Protein AF-A0A5B0BHH9-F1 (afdb_monomer)

Mean predicted aligned error: 5.01 Å

Structure (mmCIF, N/CA/C/O backbone):
data_AF-A0A5B0BHH9-F1
#
_entry.id   AF-A0A5B0BHH9-F1
#
loop_
_atom_site.group_PDB
_atom_site.id
_atom_site.type_symbol
_atom_site.label_atom_id
_atom_site.label_alt_id
_atom_site.label_comp_id
_atom_site.label_asym_id
_atom_site.label_entity_id
_atom_site.label_seq_id
_atom_site.pdbx_PDB_ins_code
_atom_site.Cartn_x
_atom_site.Cartn_y
_atom_site.Cartn_z
_atom_site.occupancy
_atom_site.B_iso_or_equiv
_atom_site.auth_seq_id
_atom_site.auth_comp_id
_atom_site.auth_asym_id
_atom_site.auth_atom_id
_atom_site.pdbx_PDB_model_num
ATOM 1 N N . MET A 1 1 ? 21.319 1.676 -7.155 1.00 49.56 1 MET A N 1
ATOM 2 C CA . MET A 1 1 ? 22.158 0.90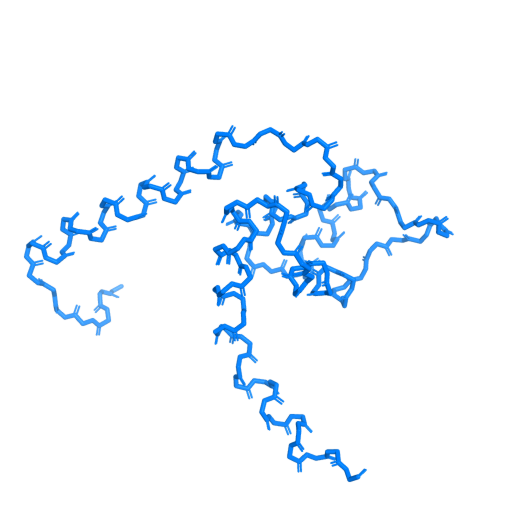6 -8.101 1.00 49.56 1 MET A CA 1
ATOM 3 C C . MET A 1 1 ? 21.343 -0.270 -8.630 1.00 49.56 1 MET A C 1
ATOM 5 O O . MET A 1 1 ? 20.679 -0.921 -7.826 1.00 49.56 1 MET A O 1
ATOM 9 N N . MET A 1 2 ? 21.303 -0.506 -9.946 1.00 66.44 2 MET A N 1
ATOM 10 C CA . MET A 1 2 ? 20.598 -1.668 -10.512 1.00 66.44 2 MET A CA 1
ATOM 11 C C . MET A 1 2 ? 21.221 -2.954 -9.956 1.00 66.44 2 MET A C 1
ATOM 13 O O . MET A 1 2 ? 22.420 -3.154 -10.100 1.00 66.44 2 MET A O 1
ATOM 17 N N . LYS A 1 3 ? 20.419 -3.810 -9.303 1.00 69.38 3 LYS A N 1
ATOM 18 C CA . LYS A 1 3 ? 20.919 -5.054 -8.686 1.00 69.38 3 LYS A CA 1
ATOM 19 C C . LYS A 1 3 ? 21.457 -6.055 -9.717 1.00 69.38 3 LYS A C 1
ATOM 21 O O . LYS A 1 3 ? 22.337 -6.821 -9.370 1.00 69.38 3 LYS A O 1
ATOM 26 N N . ASN A 1 4 ? 20.937 -6.012 -10.949 1.00 81.38 4 ASN A N 1
ATOM 27 C CA . ASN A 1 4 ? 21.343 -6.823 -12.099 1.00 81.38 4 ASN A CA 1
ATOM 28 C C . ASN A 1 4 ? 21.279 -5.963 -13.375 1.00 81.38 4 ASN A C 1
ATOM 30 O O . ASN A 1 4 ? 20.387 -5.113 -13.484 1.00 81.38 4 ASN A O 1
ATOM 34 N N . LEU A 1 5 ? 22.171 -6.206 -14.341 1.00 85.94 5 LEU A N 1
ATOM 35 C CA . LEU A 1 5 ? 22.105 -5.599 -15.676 1.00 85.94 5 LEU A CA 1
ATOM 36 C C . LEU A 1 5 ? 20.816 -6.049 -16.387 1.00 85.94 5 LEU A C 1
ATOM 38 O O . LEU A 1 5 ? 20.462 -7.227 -16.340 1.00 85.94 5 LEU A O 1
ATOM 42 N N . LYS A 1 6 ? 20.106 -5.115 -17.026 1.00 88.69 6 LYS A N 1
ATOM 43 C CA . LYS A 1 6 ? 18.862 -5.376 -17.770 1.00 88.69 6 LYS A CA 1
ATOM 44 C C . LYS A 1 6 ? 19.019 -4.909 -19.207 1.00 88.69 6 LYS A C 1
ATOM 46 O O . LYS A 1 6 ? 19.661 -3.888 -19.449 1.00 88.69 6 LYS A O 1
ATOM 51 N N . THR A 1 7 ? 18.401 -5.616 -20.148 1.00 95.12 7 THR A N 1
ATOM 52 C CA . THR A 1 7 ? 18.285 -5.114 -21.524 1.00 95.12 7 THR A CA 1
ATOM 53 C C . THR A 1 7 ? 17.292 -3.950 -21.579 1.00 95.12 7 THR A C 1
ATOM 55 O O . THR A 1 7 ? 16.410 -3.827 -20.723 1.00 95.12 7 THR A O 1
ATOM 58 N N . VAL A 1 8 ? 17.396 -3.104 -22.607 1.00 95.56 8 VAL A N 1
ATOM 59 C CA . VAL A 1 8 ? 16.456 -1.988 -22.820 1.00 95.56 8 VAL A CA 1
ATOM 60 C C . VAL A 1 8 ? 15.006 -2.489 -22.880 1.00 95.56 8 VAL A C 1
ATOM 62 O O . VAL A 1 8 ? 14.120 -1.885 -22.278 1.00 95.56 8 VAL A O 1
ATOM 65 N N . ASP A 1 9 ? 14.757 -3.634 -23.518 1.00 96.75 9 ASP A N 1
ATOM 66 C CA . ASP A 1 9 ? 13.412 -4.217 -23.599 1.00 96.75 9 ASP A CA 1
ATOM 67 C C . ASP A 1 9 ? 12.892 -4.720 -22.250 1.00 96.75 9 ASP A C 1
ATOM 69 O O . ASP A 1 9 ? 11.706 -4.570 -21.948 1.00 96.75 9 ASP A O 1
ATOM 73 N N . GLN A 1 10 ? 13.761 -5.286 -21.407 1.00 95.06 10 GLN A N 1
ATOM 74 C CA . GLN A 1 10 ? 13.392 -5.657 -20.038 1.00 95.06 10 GLN A CA 1
ATOM 75 C C . GLN A 1 10 ? 13.037 -4.418 -19.211 1.00 95.06 10 GLN A C 1
ATOM 77 O O . GLN A 1 10 ? 12.024 -4.430 -18.512 1.00 95.06 10 GLN A O 1
ATOM 82 N N . ALA A 1 11 ? 13.819 -3.342 -19.334 1.00 95.00 11 ALA A N 1
ATOM 83 C CA . ALA A 1 11 ? 13.544 -2.081 -18.652 1.00 95.00 11 ALA A CA 1
ATOM 84 C C . ALA A 1 11 ? 12.211 -1.460 -19.113 1.00 95.00 11 ALA A C 1
ATOM 86 O O . ALA A 1 11 ? 11.393 -1.075 -18.281 1.00 95.00 11 ALA A O 1
ATOM 87 N N . ARG A 1 12 ? 11.931 -1.440 -20.424 1.00 97.19 12 ARG A N 1
ATOM 88 C CA . ARG A 1 12 ? 10.645 -0.963 -20.975 1.00 97.19 12 ARG A CA 1
ATOM 89 C C . ARG A 1 12 ? 9.452 -1.761 -20.447 1.00 97.19 12 ARG A C 1
ATOM 91 O O . ARG A 1 12 ? 8.434 -1.176 -20.077 1.00 97.19 12 ARG A O 1
ATOM 98 N N . LYS A 1 13 ? 9.569 -3.093 -20.387 1.00 96.44 13 LYS A N 1
ATOM 99 C CA . LYS A 1 13 ? 8.523 -3.962 -19.819 1.00 96.44 13 LYS A CA 1
ATOM 100 C C . LYS A 1 13 ? 8.281 -3.658 -18.343 1.00 96.44 13 LYS A C 1
ATOM 102 O O . LYS A 1 13 ? 7.132 -3.582 -17.920 1.00 96.44 13 LYS A O 1
ATOM 107 N N . GLU A 1 14 ? 9.345 -3.458 -17.576 1.00 94.88 14 GLU A N 1
ATOM 108 C CA . GLU A 1 14 ? 9.241 -3.120 -16.158 1.00 94.88 14 GLU A CA 1
ATOM 109 C C . GLU A 1 14 ? 8.578 -1.759 -15.939 1.00 94.88 14 GLU A C 1
ATOM 111 O O . GLU A 1 14 ? 7.670 -1.675 -15.119 1.00 94.88 14 GLU A O 1
ATOM 116 N N . ILE A 1 15 ? 8.933 -0.734 -16.722 1.00 96.88 15 ILE A N 1
ATOM 117 C CA . ILE A 1 15 ? 8.261 0.575 -16.683 1.00 96.88 15 ILE A CA 1
ATOM 118 C C . ILE A 1 15 ? 6.756 0.412 -16.906 1.00 96.88 15 ILE A C 1
ATOM 120 O O . ILE A 1 15 ? 5.963 0.949 -16.137 1.00 96.88 15 ILE A O 1
ATOM 124 N N . LYS A 1 16 ? 6.346 -0.374 -17.910 1.00 97.56 16 LYS A N 1
ATOM 125 C CA . LYS A 1 16 ? 4.923 -0.610 -18.191 1.00 97.56 16 LYS A CA 1
ATOM 126 C C . LYS A 1 16 ? 4.200 -1.271 -17.012 1.00 97.56 16 LYS A C 1
ATOM 128 O O . LYS A 1 16 ? 3.078 -0.887 -16.695 1.00 97.56 16 LYS A O 1
ATOM 133 N N . ILE A 1 17 ? 4.834 -2.248 -16.361 1.00 94.94 17 ILE A N 1
ATOM 134 C CA . ILE A 1 17 ? 4.272 -2.926 -15.182 1.00 94.94 17 ILE A CA 1
ATOM 135 C C . ILE A 1 17 ? 4.147 -1.950 -14.007 1.00 94.94 17 ILE A C 1
ATOM 137 O O . ILE A 1 17 ? 3.099 -1.902 -13.365 1.00 94.94 17 ILE A O 1
ATOM 141 N N . LEU A 1 18 ? 5.192 -1.163 -13.741 1.00 96.12 18 LEU A N 1
ATOM 142 C CA . LEU A 1 18 ? 5.203 -0.181 -12.656 1.00 96.12 18 LEU A CA 1
ATOM 143 C C . LEU A 1 18 ? 4.147 0.905 -12.874 1.00 96.12 18 LEU A C 1
ATOM 145 O O . LEU A 1 18 ? 3.387 1.197 -11.957 1.00 96.12 18 LEU A O 1
ATOM 149 N N . GLN A 1 19 ? 4.037 1.437 -14.093 1.00 97.56 19 GLN A N 1
ATOM 150 C CA . GLN A 1 19 ? 3.005 2.415 -14.427 1.00 97.56 19 GLN A CA 1
ATOM 151 C C . GLN A 1 19 ? 1.600 1.822 -14.279 1.00 97.56 19 GLN A C 1
ATOM 153 O O . GLN A 1 19 ? 0.712 2.476 -13.747 1.00 97.56 19 GLN A O 1
ATOM 158 N N . GLY A 1 20 ? 1.398 0.568 -14.701 1.00 96.56 20 GLY A N 1
ATOM 159 C CA . GLY A 1 20 ? 0.126 -0.127 -14.506 1.00 96.56 20 GLY A CA 1
ATOM 160 C C . GLY A 1 20 ? -0.253 -0.256 -13.029 1.00 96.56 20 GLY A C 1
ATOM 161 O O . GLY A 1 20 ? -1.408 -0.039 -12.675 1.00 96.56 20 GLY A O 1
ATOM 162 N N . PHE A 1 21 ? 0.719 -0.550 -12.161 1.00 95.56 21 PHE A N 1
ATOM 163 C CA . PHE A 1 21 ? 0.501 -0.572 -10.715 1.00 95.56 21 PHE A CA 1
ATOM 164 C C . PHE A 1 21 ? 0.139 0.813 -10.161 1.00 95.56 21 PHE A C 1
ATOM 166 O O . PHE A 1 21 ? -0.831 0.914 -9.416 1.00 95.56 21 PHE A O 1
ATOM 173 N N . ILE A 1 22 ? 0.865 1.868 -10.550 1.00 97.31 22 ILE A N 1
ATOM 174 C CA . ILE A 1 22 ? 0.576 3.251 -10.128 1.00 97.31 22 ILE A CA 1
ATOM 175 C C . ILE A 1 22 ? -0.853 3.635 -10.516 1.00 97.31 22 ILE A C 1
ATOM 177 O O . ILE A 1 22 ? -1.644 4.005 -9.651 1.00 97.31 22 ILE A O 1
ATOM 181 N N . ASN A 1 23 ? -1.211 3.440 -11.788 1.00 96.75 23 ASN A N 1
ATOM 182 C CA . ASN A 1 23 ? -2.543 3.754 -12.295 1.00 96.75 23 ASN A CA 1
ATOM 183 C C . ASN A 1 23 ? -3.632 2.997 -11.522 1.00 96.75 23 ASN A C 1
ATOM 185 O O . ASN A 1 23 ? -4.661 3.574 -11.181 1.00 96.75 23 A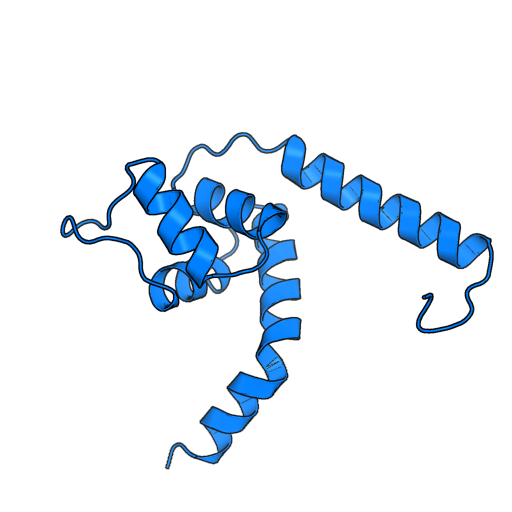SN A O 1
ATOM 189 N N . LEU A 1 24 ? -3.407 1.713 -11.216 1.00 95.50 24 LEU A N 1
ATOM 190 C CA . LEU A 1 24 ? -4.352 0.912 -10.441 1.00 95.50 24 LEU A CA 1
ATOM 191 C C . LEU A 1 24 ? -4.568 1.501 -9.040 1.00 95.50 24 LEU A C 1
ATOM 193 O O . LEU A 1 24 ? -5.710 1.688 -8.630 1.00 95.50 24 LEU A O 1
ATOM 197 N N . VAL A 1 25 ? -3.489 1.823 -8.324 1.00 96.50 25 VAL A N 1
ATOM 198 C CA . VAL A 1 25 ? -3.563 2.390 -6.967 1.00 96.50 25 VAL A CA 1
ATOM 199 C C . VAL A 1 25 ? -4.252 3.756 -6.963 1.00 96.50 25 VAL A C 1
ATOM 201 O O . VAL A 1 25 ? -5.097 4.017 -6.104 1.00 96.50 25 VAL A O 1
ATOM 204 N N . GLU A 1 26 ? -3.915 4.622 -7.916 1.00 96.06 26 GLU A N 1
ATOM 205 C CA . GLU A 1 26 ? -4.458 5.980 -8.001 1.00 96.06 26 GLU A CA 1
ATOM 206 C C . GLU A 1 26 ? -5.929 5.996 -8.428 1.00 96.06 26 GLU A C 1
ATOM 208 O O . GLU A 1 26 ? -6.700 6.808 -7.916 1.00 96.06 26 GLU A O 1
ATOM 213 N N . SER A 1 27 ? -6.337 5.071 -9.304 1.00 94.25 27 SER A N 1
ATOM 214 C CA . SER A 1 27 ? -7.718 4.986 -9.804 1.00 94.25 27 SER A CA 1
ATOM 215 C C . SER A 1 27 ? -8.739 4.545 -8.751 1.00 94.25 27 SER A C 1
ATOM 217 O O . SER A 1 27 ? -9.918 4.878 -8.858 1.00 94.25 27 SER A O 1
ATOM 219 N N . ILE A 1 28 ? -8.308 3.806 -7.725 1.00 91.81 28 ILE A N 1
ATOM 220 C CA . ILE A 1 28 ? -9.207 3.302 -6.684 1.00 91.81 28 ILE A CA 1
ATOM 221 C C . ILE A 1 28 ? -9.613 4.436 -5.747 1.00 91.81 28 ILE A C 1
ATOM 223 O O . ILE A 1 28 ? -8.770 5.070 -5.110 1.00 91.81 28 ILE A O 1
ATOM 227 N N . GLN A 1 29 ? -10.920 4.641 -5.607 1.00 93.19 29 GLN A N 1
ATOM 228 C CA . GLN A 1 29 ? -11.524 5.457 -4.557 1.00 93.19 29 GLN A CA 1
ATOM 229 C C . GLN A 1 29 ? -12.117 4.522 -3.496 1.00 93.19 29 GLN A C 1
ATOM 231 O O . GLN A 1 29 ? -13.169 3.934 -3.755 1.00 93.19 29 GLN A O 1
ATOM 236 N N . PRO A 1 30 ? -11.447 4.341 -2.342 1.00 92.88 30 PRO A N 1
ATOM 237 C CA . PRO A 1 30 ? -11.890 3.400 -1.319 1.00 92.88 30 PRO A CA 1
ATOM 238 C C . PRO A 1 30 ? -13.311 3.697 -0.842 1.00 92.88 30 PRO A C 1
ATOM 240 O O . PRO A 1 30 ? -13.601 4.821 -0.438 1.00 92.88 30 PRO A O 1
ATOM 243 N N . GLN A 1 31 ? -14.180 2.688 -0.875 1.00 93.44 31 GLN A N 1
ATOM 244 C CA . GLN A 1 31 ? -15.547 2.765 -0.339 1.00 93.44 31 GLN A CA 1
ATOM 245 C C . GLN A 1 31 ? -15.664 2.085 1.026 1.00 93.44 31 GLN A C 1
ATOM 247 O O . GLN A 1 31 ? -16.651 2.249 1.738 1.00 93.44 31 GLN A O 1
ATOM 252 N N . THR A 1 32 ? -14.653 1.300 1.394 1.00 93.81 32 THR A N 1
ATOM 253 C CA . THR A 1 32 ? -14.599 0.567 2.656 1.00 93.81 32 THR A CA 1
ATOM 254 C C . THR A 1 32 ? -13.274 0.810 3.366 1.00 93.81 32 THR A C 1
ATOM 256 O O . THR A 1 32 ? -12.258 1.128 2.743 1.00 93.81 32 THR A O 1
ATOM 259 N N . LEU A 1 33 ? -13.270 0.606 4.684 1.00 93.50 33 LEU A N 1
ATOM 260 C CA . LEU A 1 33 ? -12.052 0.667 5.491 1.00 93.50 33 LEU A CA 1
ATOM 261 C C . LEU A 1 33 ? -10.993 -0.331 5.005 1.00 93.50 33 LEU A C 1
ATOM 263 O O . LEU A 1 33 ? -9.811 -0.001 4.956 1.00 93.50 33 LEU A O 1
ATOM 267 N N . GLU A 1 34 ? -11.407 -1.533 4.599 1.00 94.81 34 GLU A N 1
ATOM 268 C CA . GLU A 1 34 ? -10.491 -2.529 4.039 1.00 94.81 34 GLU A CA 1
ATOM 269 C C . GLU A 1 34 ? -9.788 -1.988 2.792 1.00 94.81 34 GLU A C 1
ATOM 271 O O . GLU A 1 34 ? -8.563 -2.036 2.702 1.00 94.81 34 GLU A O 1
ATOM 276 N N . GLU A 1 35 ? -10.534 -1.400 1.856 1.00 95.12 35 GLU A N 1
ATOM 277 C CA . GLU A 1 35 ? -9.952 -0.793 0.657 1.00 95.12 35 GLU A CA 1
ATOM 278 C C . GLU A 1 35 ? -9.028 0.380 0.984 1.00 95.12 35 GLU A C 1
ATOM 280 O O . GLU A 1 35 ? -7.972 0.510 0.357 1.00 95.12 35 GLU A O 1
ATOM 285 N N . GLN A 1 36 ? -9.378 1.195 1.985 1.00 96.25 36 GLN A N 1
ATOM 286 C CA . GLN A 1 36 ? -8.526 2.291 2.443 1.00 96.25 36 GLN A CA 1
ATOM 287 C C . GLN A 1 36 ? -7.203 1.736 2.974 1.00 96.25 36 GLN A C 1
ATOM 289 O O . GLN A 1 36 ? -6.137 2.180 2.555 1.00 96.25 36 GLN A O 1
ATOM 294 N N . ILE A 1 37 ? -7.254 0.713 3.829 1.00 96.62 37 ILE A N 1
ATOM 295 C CA . ILE A 1 37 ? -6.071 0.054 4.397 1.00 96.62 37 ILE A CA 1
ATOM 296 C C . ILE A 1 37 ? -5.187 -0.544 3.297 1.00 96.62 37 ILE A C 1
ATOM 298 O O . ILE A 1 37 ? -3.962 -0.393 3.332 1.00 96.62 37 ILE A O 1
ATOM 302 N N . ILE A 1 38 ? -5.785 -1.200 2.300 1.00 97.56 38 ILE A N 1
ATOM 303 C CA . ILE A 1 38 ? -5.049 -1.756 1.159 1.00 97.56 38 ILE A CA 1
ATOM 304 C C . ILE A 1 38 ? -4.382 -0.648 0.337 1.00 97.56 38 ILE A C 1
ATOM 306 O O . ILE A 1 38 ? -3.215 -0.801 -0.043 1.00 97.56 38 ILE A O 1
ATOM 310 N N . LYS A 1 39 ? -5.079 0.467 0.089 1.00 97.00 39 LYS A N 1
ATOM 311 C CA . LYS A 1 39 ? -4.528 1.618 -0.637 1.00 97.00 39 LYS A CA 1
ATOM 312 C C . LYS A 1 39 ? -3.379 2.271 0.133 1.00 97.00 39 LYS A C 1
ATOM 314 O O . LYS A 1 39 ? -2.307 2.460 -0.436 1.00 97.00 39 LYS A O 1
ATOM 319 N N . GLU A 1 40 ? -3.544 2.525 1.429 1.00 97.56 40 GLU A N 1
ATOM 320 C CA . GLU A 1 40 ? -2.473 3.059 2.284 1.00 97.56 40 GLU A CA 1
ATOM 321 C C . GLU A 1 40 ? -1.258 2.124 2.307 1.00 97.56 40 GLU A C 1
ATOM 323 O O . GLU A 1 40 ? -0.114 2.569 2.189 1.00 97.56 40 GLU A O 1
ATOM 328 N N . TYR A 1 41 ? -1.474 0.806 2.370 1.00 97.75 41 TYR A N 1
ATOM 329 C CA . TYR A 1 41 ? -0.372 -0.150 2.294 1.00 97.75 41 TYR A CA 1
ATOM 330 C C . TYR A 1 41 ? 0.358 -0.104 0.947 1.00 97.75 41 TYR A C 1
ATOM 332 O O . TYR A 1 41 ? 1.582 -0.257 0.924 1.00 97.75 41 TYR A O 1
ATOM 340 N N . ALA A 1 42 ? -0.354 0.122 -0.159 1.00 97.00 42 ALA A N 1
ATOM 341 C CA . ALA A 1 42 ? 0.256 0.255 -1.479 1.00 97.00 42 ALA A CA 1
ATOM 342 C C . ALA A 1 42 ? 1.238 1.439 -1.552 1.00 97.00 42 ALA A C 1
ATOM 344 O O . ALA A 1 42 ? 2.300 1.296 -2.159 1.00 97.00 42 ALA A O 1
ATOM 345 N N . TYR A 1 43 ? 0.931 2.558 -0.886 1.00 97.19 43 TYR A N 1
ATOM 346 C CA . TYR A 1 43 ? 1.821 3.724 -0.807 1.00 97.19 43 TYR A CA 1
ATOM 347 C C . TYR A 1 43 ? 2.933 3.571 0.242 1.00 97.19 43 TYR A C 1
ATOM 349 O O . TYR A 1 43 ? 4.075 3.961 0.000 1.00 97.19 43 TYR A O 1
ATOM 357 N N . ILE A 1 44 ? 2.623 3.006 1.412 1.00 97.06 44 ILE A N 1
ATOM 358 C CA . ILE A 1 44 ? 3.512 3.036 2.587 1.00 97.06 44 ILE A CA 1
ATOM 359 C C . ILE A 1 44 ? 4.408 1.790 2.683 1.00 97.06 44 ILE A C 1
ATOM 361 O O . ILE A 1 44 ? 5.563 1.867 3.112 1.00 97.06 44 ILE A O 1
ATOM 365 N N . GLY A 1 45 ? 3.882 0.610 2.347 1.00 95.56 45 GLY A N 1
ATOM 366 C CA . GLY A 1 45 ? 4.611 -0.664 2.372 1.00 95.56 45 GLY A CA 1
ATOM 367 C C . GLY A 1 45 ? 4.987 -1.214 3.761 1.00 95.56 45 GLY A C 1
ATOM 368 O O . GLY A 1 45 ? 5.729 -2.207 3.845 1.00 95.56 45 GLY A O 1
ATOM 369 N N . SER A 1 46 ? 4.492 -0.611 4.850 1.00 96.25 46 SER A N 1
ATOM 370 C CA . SER A 1 46 ? 4.715 -1.035 6.243 1.00 96.25 46 SER A CA 1
ATOM 371 C C . SER A 1 46 ? 3.398 -1.128 7.012 1.00 96.25 46 SER A C 1
ATOM 373 O O . SER A 1 46 ? 2.662 -0.152 7.085 1.00 96.25 46 SER A O 1
ATOM 375 N N . VAL A 1 47 ? 3.127 -2.289 7.619 1.00 96.88 47 VAL A N 1
ATOM 376 C CA . VAL A 1 47 ? 1.889 -2.530 8.384 1.00 96.88 47 VAL A CA 1
ATOM 377 C C . VAL A 1 47 ? 1.790 -1.651 9.632 1.00 96.88 47 VAL A C 1
ATOM 379 O O . VAL A 1 47 ? 0.710 -1.173 9.944 1.00 96.88 47 VAL A O 1
ATOM 382 N N . GLU A 1 48 ? 2.914 -1.368 10.294 1.00 96.88 48 GLU A N 1
ATOM 383 C CA . GLU A 1 48 ? 2.960 -0.503 11.483 1.00 96.88 48 GLU A CA 1
ATOM 384 C C . GLU A 1 48 ? 2.626 0.946 11.125 1.00 96.88 48 GLU A C 1
ATOM 386 O O . GLU A 1 48 ? 1.809 1.588 11.774 1.00 96.88 48 GLU A O 1
ATOM 391 N N . LYS A 1 49 ? 3.208 1.452 10.032 1.00 97.94 49 LYS A N 1
ATOM 392 C CA . LYS A 1 49 ? 2.933 2.817 9.572 1.00 97.94 49 LYS A CA 1
ATOM 393 C C . LYS A 1 49 ? 1.506 2.970 9.049 1.00 97.94 49 LYS A C 1
ATOM 395 O O . LYS A 1 49 ? 0.917 4.025 9.232 1.00 97.94 49 LYS A O 1
ATOM 400 N N . VAL A 1 50 ? 0.951 1.932 8.421 1.00 97.88 50 VAL A N 1
ATOM 401 C CA . VAL A 1 50 ? -0.456 1.934 7.994 1.00 97.88 50 VAL A CA 1
ATOM 402 C C . VAL A 1 50 ? -1.391 1.959 9.200 1.00 97.88 50 VAL A C 1
ATOM 404 O O . VAL A 1 50 ? -2.337 2.733 9.190 1.00 97.88 50 VAL A O 1
ATOM 407 N N . ALA A 1 51 ? -1.114 1.185 10.253 1.00 97.06 51 ALA A N 1
ATOM 408 C CA . ALA A 1 51 ? -1.912 1.199 11.480 1.00 97.06 51 ALA A CA 1
ATOM 409 C C . ALA A 1 51 ? -1.975 2.604 12.115 1.00 97.06 51 ALA A C 1
ATOM 411 O O . ALA A 1 51 ? -3.057 3.093 12.450 1.00 97.06 51 ALA A O 1
ATOM 412 N N . ILE A 1 52 ? -0.827 3.289 12.179 1.00 96.00 52 ILE A N 1
ATOM 413 C CA . ILE A 1 52 ? -0.742 4.688 12.622 1.00 96.00 52 ILE A CA 1
ATOM 414 C C . ILE A 1 52 ? -1.555 5.589 11.687 1.00 96.00 52 ILE A C 1
ATOM 416 O O . ILE A 1 52 ? -2.431 6.316 12.146 1.00 96.00 52 ILE A O 1
ATOM 420 N N . LYS A 1 53 ? -1.327 5.492 10.372 1.00 96.56 53 LYS A N 1
ATOM 421 C CA . LYS A 1 53 ? -1.983 6.349 9.378 1.00 96.56 53 LYS A CA 1
ATOM 422 C C . LYS A 1 53 ? -3.507 6.228 9.401 1.00 96.56 53 LYS A C 1
ATOM 424 O O . LYS A 1 53 ? -4.212 7.221 9.293 1.00 96.56 53 LYS A O 1
ATOM 429 N N . VAL A 1 54 ? -4.020 5.013 9.537 1.00 94.69 54 VAL A N 1
ATOM 430 C CA . VAL A 1 54 ? -5.459 4.727 9.580 1.00 94.69 54 VAL A CA 1
ATOM 431 C C . VAL A 1 54 ? -6.081 5.289 10.861 1.00 94.69 54 VAL A C 1
ATOM 433 O O . VAL A 1 54 ? -7.159 5.875 10.803 1.00 94.69 54 VAL A O 1
ATOM 436 N N . SER A 1 55 ? -5.360 5.216 11.983 1.00 91.94 55 SER A N 1
ATOM 437 C CA . SER A 1 55 ? -5.775 5.849 13.240 1.00 91.94 55 SER A CA 1
ATOM 438 C C . SER A 1 55 ? -5.777 7.383 13.138 1.00 91.94 55 SER A C 1
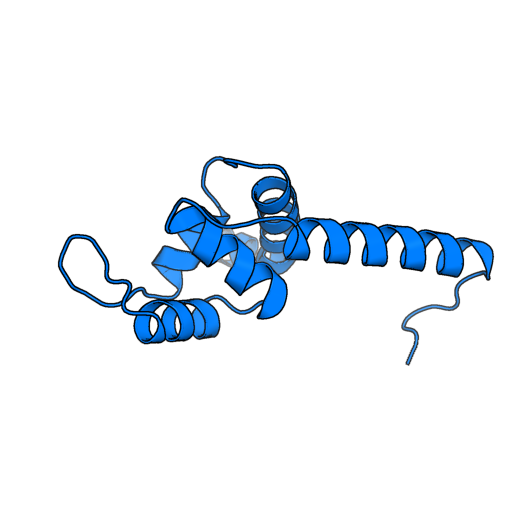ATOM 440 O O . SER A 1 55 ? -6.725 8.024 13.582 1.00 91.94 55 SER A O 1
ATOM 442 N N . GLU A 1 56 ? -4.774 7.987 12.486 1.00 93.69 56 GLU A N 1
ATOM 443 C CA . GLU A 1 56 ? -4.729 9.437 12.201 1.00 93.69 56 GLU A CA 1
ATOM 444 C C . GLU A 1 56 ? -5.885 9.906 11.303 1.00 93.69 56 GLU A C 1
ATOM 446 O O . GLU A 1 56 ? -6.335 11.043 11.414 1.00 93.69 56 GLU A O 1
ATOM 451 N N . LEU A 1 57 ? -6.375 9.035 10.415 1.00 92.38 57 LEU A N 1
ATOM 452 C CA . LEU A 1 57 ? -7.552 9.287 9.578 1.00 92.38 57 LEU A CA 1
ATOM 453 C C . LEU A 1 57 ? -8.880 9.142 10.347 1.00 92.38 57 LEU A C 1
ATOM 455 O O . LEU A 1 57 ? -9.941 9.355 9.764 1.00 92.38 57 LEU A O 1
ATOM 459 N N . GLY A 1 58 ? -8.835 8.797 11.638 1.00 92.88 58 GLY A N 1
ATOM 460 C CA . GLY A 1 58 ? -10.006 8.672 12.508 1.00 92.88 58 GLY A CA 1
ATOM 461 C C . GLY A 1 58 ? -10.665 7.293 12.498 1.00 92.88 5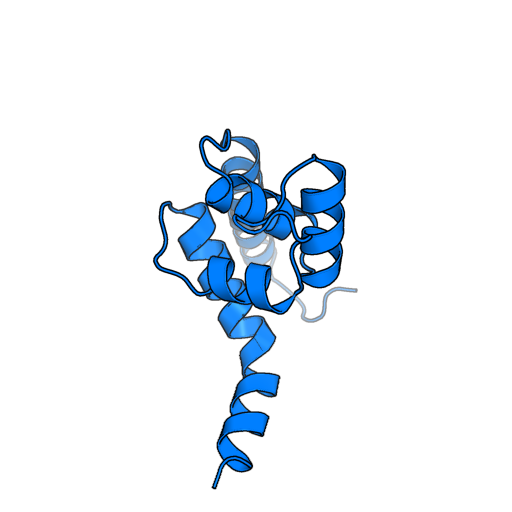8 GLY A C 1
ATOM 462 O O . GLY A 1 58 ? -11.744 7.134 13.067 1.00 92.88 58 GLY A O 1
ATOM 463 N N . TYR A 1 59 ? -10.047 6.288 11.875 1.00 93.38 59 TYR A N 1
ATOM 464 C CA . TYR A 1 59 ? -10.582 4.930 11.879 1.00 93.38 59 TYR A CA 1
ATOM 465 C C . TYR A 1 59 ? -10.145 4.167 13.129 1.00 93.38 59 TYR A C 1
ATOM 467 O O . TYR A 1 59 ? -8.959 4.083 13.450 1.00 93.38 59 TYR A O 1
ATOM 475 N N . LEU A 1 60 ? -11.119 3.546 13.788 1.00 92.69 60 LEU A N 1
ATOM 476 C CA . LEU A 1 60 ? -10.931 2.675 14.943 1.00 92.69 60 LEU A CA 1
ATOM 477 C C . LEU A 1 60 ? -11.537 1.301 14.658 1.00 92.69 60 LEU A C 1
ATOM 479 O O . LEU A 1 60 ? -12.366 1.138 13.757 1.00 92.69 60 LEU A O 1
ATOM 483 N N . LYS A 1 61 ? -11.117 0.307 15.434 1.00 92.38 61 LYS A N 1
ATOM 484 C CA . LYS A 1 61 ? -11.766 -1.003 15.465 1.00 92.38 61 LYS A CA 1
ATOM 485 C C . LYS A 1 61 ? -13.181 -0.881 16.035 1.00 92.38 61 LYS A C 1
ATOM 487 O O . LYS A 1 61 ? -13.562 0.135 16.613 1.00 92.38 61 LYS A O 1
ATOM 492 N N . SER A 1 62 ? -13.970 -1.945 15.898 1.00 88.94 62 SER A N 1
ATOM 493 C CA . SER A 1 62 ? -15.354 -1.987 16.391 1.00 88.94 62 SER A CA 1
ATOM 494 C C . SER A 1 62 ? -15.477 -1.823 17.911 1.00 88.94 62 SER A C 1
ATOM 496 O O . SER A 1 62 ? -16.530 -1.425 18.393 1.00 88.94 62 SER A O 1
ATOM 498 N N . ASP A 1 63 ? -14.417 -2.125 18.659 1.00 91.12 63 ASP A N 1
ATOM 499 C CA . ASP A 1 63 ? -14.304 -1.927 20.109 1.00 91.12 63 ASP A CA 1
ATOM 500 C C . ASP A 1 63 ? -13.785 -0.525 20.496 1.00 91.12 63 ASP A C 1
ATOM 502 O O . ASP A 1 63 ? -13.569 -0.246 21.675 1.00 91.12 63 ASP A O 1
ATOM 506 N N . GLY A 1 64 ? -13.569 0.359 19.516 1.00 91.50 64 GLY A N 1
ATOM 507 C CA . GLY A 1 64 ? -13.030 1.704 19.713 1.00 91.50 64 GLY A CA 1
ATOM 508 C C . GLY A 1 64 ? -11.512 1.760 19.902 1.00 91.50 64 GLY A C 1
ATOM 509 O O . GLY A 1 64 ? -10.978 2.845 20.127 1.00 91.50 64 GLY A O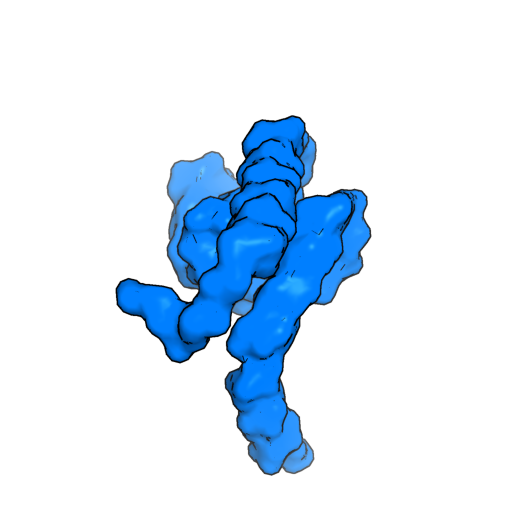 1
ATOM 510 N N . GLN A 1 65 ? -10.797 0.636 19.806 1.00 93.62 65 GLN A N 1
ATOM 511 C CA . GLN A 1 65 ? -9.340 0.623 19.933 1.00 93.62 65 GLN A CA 1
ATOM 512 C C . GLN A 1 65 ? -8.647 0.965 18.601 1.00 93.62 65 GLN A C 1
ATOM 514 O O . GLN A 1 65 ? -9.182 0.666 17.526 1.00 93.62 65 GLN A O 1
ATOM 519 N N . PRO A 1 66 ? -7.434 1.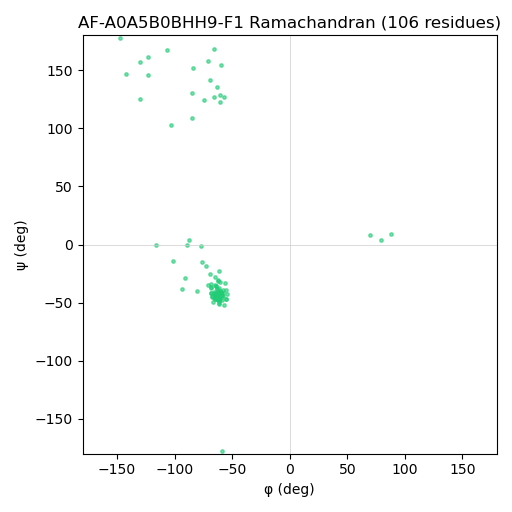547 18.631 1.00 94.31 66 PRO A N 1
ATOM 520 C CA . PRO A 1 66 ? -6.617 1.733 17.436 1.00 94.31 66 PRO A CA 1
ATOM 521 C C . PRO A 1 66 ? -6.272 0.406 16.753 1.00 94.31 66 PRO A C 1
ATOM 523 O O . PRO A 1 66 ? -6.212 -0.652 17.386 1.00 94.31 66 PRO A O 1
ATOM 526 N N . PHE A 1 67 ? -6.006 0.469 15.451 1.00 95.62 67 PHE A N 1
ATOM 527 C CA . PHE A 1 67 ? -5.498 -0.683 14.711 1.00 95.62 67 PHE A CA 1
ATOM 528 C C . PHE A 1 67 ? -4.065 -1.009 15.129 1.00 95.62 67 PHE A C 1
ATOM 530 O O . PHE A 1 67 ? -3.237 -0.114 15.302 1.00 95.62 67 PHE A O 1
ATOM 537 N N . GLU A 1 68 ? -3.752 -2.297 15.209 1.00 96.00 68 GLU A N 1
ATOM 538 C CA . GLU A 1 68 ? -2.392 -2.793 15.394 1.00 96.00 68 GLU A CA 1
ATOM 539 C C . GLU A 1 68 ? -1.849 -3.407 14.098 1.00 96.00 68 GLU A C 1
ATOM 541 O O . GLU A 1 68 ? -2.566 -3.661 13.124 1.00 96.00 68 GLU A O 1
ATOM 546 N N . LYS A 1 69 ? -0.539 -3.666 14.060 1.00 95.19 69 LYS A N 1
ATOM 547 C CA . LYS A 1 69 ? 0.113 -4.235 12.871 1.00 95.19 69 LYS A CA 1
ATOM 548 C C . LYS A 1 69 ? -0.453 -5.615 12.505 1.00 95.19 69 LYS A C 1
ATOM 550 O O . LYS A 1 69 ? -0.498 -5.951 11.317 1.00 95.19 69 LYS A O 1
ATOM 555 N N . GLU A 1 70 ? -0.876 -6.410 13.489 1.00 95.50 70 GLU A N 1
ATOM 556 C CA . GLU A 1 70 ? -1.531 -7.704 13.297 1.00 95.50 70 GLU A CA 1
ATOM 557 C C . GLU A 1 70 ? -2.874 -7.548 12.578 1.00 95.50 70 GLU A C 1
ATOM 559 O O . GLU A 1 70 ? -3.135 -8.294 11.632 1.00 95.50 70 GLU A O 1
ATOM 564 N N . ASP A 1 71 ? -3.667 -6.539 12.940 1.00 96.12 71 ASP A N 1
ATOM 565 C CA . ASP A 1 71 ? -4.959 -6.253 12.311 1.00 96.12 71 ASP A CA 1
ATOM 566 C C . ASP A 1 71 ? -4.776 -5.921 10.824 1.00 96.12 71 ASP A C 1
ATOM 568 O O . ASP A 1 71 ? -5.370 -6.561 9.950 1.00 96.12 71 ASP A O 1
ATOM 572 N N . ILE A 1 72 ? -3.855 -5.001 10.515 1.00 97.38 72 ILE A N 1
ATOM 573 C CA . ILE A 1 72 ? -3.522 -4.629 9.130 1.00 97.38 72 ILE A CA 1
ATOM 574 C C . ILE A 1 72 ? -3.012 -5.845 8.342 1.00 97.38 72 ILE A C 1
ATOM 576 O O . ILE A 1 72 ? -3.398 -6.079 7.193 1.00 97.38 72 ILE A O 1
ATOM 580 N N . SER A 1 73 ? -2.152 -6.655 8.963 1.00 97.00 73 SER A N 1
ATOM 581 C CA . SER A 1 73 ? -1.619 -7.888 8.375 1.00 97.00 73 SER A CA 1
ATOM 582 C C . SER A 1 73 ? -2.729 -8.891 8.050 1.00 97.00 73 SER A C 1
ATOM 584 O O . SER A 1 73 ? -2.690 -9.524 6.991 1.00 97.00 73 SER A O 1
ATOM 586 N N . ASN A 1 74 ? -3.725 -9.030 8.924 1.00 96.62 74 ASN A N 1
ATOM 587 C CA . ASN A 1 74 ? -4.860 -9.928 8.726 1.00 96.62 74 ASN A CA 1
ATOM 588 C C . ASN A 1 74 ? -5.766 -9.450 7.586 1.00 96.62 74 ASN A C 1
ATOM 590 O O . ASN A 1 74 ? -6.111 -10.260 6.725 1.00 96.62 74 ASN A O 1
ATOM 594 N N . ILE A 1 75 ? -6.040 -8.146 7.496 1.00 96.75 75 ILE A N 1
ATOM 595 C CA . ILE A 1 75 ? -6.817 -7.547 6.396 1.00 96.75 75 ILE A CA 1
ATOM 596 C C . ILE A 1 75 ? -6.121 -7.782 5.047 1.00 96.75 75 ILE A C 1
ATOM 598 O O . ILE A 1 75 ? -6.725 -8.296 4.103 1.00 96.75 75 ILE A O 1
ATOM 602 N N . ILE A 1 76 ? -4.808 -7.536 4.958 1.00 97.38 76 ILE A N 1
ATOM 603 C CA . ILE A 1 76 ? -4.037 -7.796 3.727 1.00 97.38 76 ILE A CA 1
ATOM 604 C C . ILE A 1 76 ? -4.085 -9.280 3.332 1.00 97.38 76 ILE A C 1
ATOM 606 O O . ILE A 1 76 ? -4.192 -9.611 2.149 1.00 97.38 76 ILE A O 1
ATOM 610 N N . LYS A 1 77 ? -4.010 -10.194 4.305 1.00 96.81 77 LYS A N 1
ATOM 611 C CA . LYS A 1 77 ? -4.080 -11.645 4.061 1.00 96.81 77 LYS A CA 1
ATOM 612 C C . LYS A 1 77 ? -5.498 -12.150 3.783 1.00 96.81 77 LYS A C 1
ATOM 614 O O . LYS A 1 77 ? -5.615 -13.274 3.284 1.00 96.81 77 LYS A O 1
ATOM 619 N N . GLY A 1 78 ? -6.527 -11.360 4.083 1.00 96.25 78 GLY A N 1
ATOM 620 C CA . GLY A 1 78 ? -7.941 -11.690 3.924 1.00 96.25 78 GLY A CA 1
ATOM 621 C C . GLY A 1 78 ? -8.349 -12.043 2.491 1.00 96.25 78 GLY A C 1
ATOM 622 O O . GLY A 1 78 ? -7.522 -12.140 1.572 1.00 96.25 78 GLY A O 1
ATOM 623 N N . LYS A 1 79 ? -9.639 -12.312 2.285 1.00 95.88 79 LYS A N 1
ATOM 624 C CA . LYS A 1 79 ? -10.176 -12.580 0.945 1.00 95.88 79 LYS A CA 1
ATOM 625 C C . LYS A 1 79 ? -10.062 -11.297 0.104 1.00 95.88 79 LYS A C 1
ATOM 627 O O . LYS A 1 79 ? -10.546 -10.271 0.561 1.00 95.88 79 LYS A O 1
ATOM 632 N N . PRO A 1 80 ? -9.448 -11.339 -1.094 1.00 95.00 80 PRO A N 1
ATOM 633 C CA . PRO A 1 80 ? -9.362 -10.159 -1.942 1.00 95.00 80 PRO A CA 1
ATOM 634 C C . PRO A 1 80 ? -10.744 -9.639 -2.332 1.00 95.00 80 PRO A C 1
ATOM 636 O O . PRO A 1 80 ? -11.557 -10.414 -2.842 1.00 95.00 80 PRO A O 1
ATOM 639 N N . THR A 1 81 ? -10.979 -8.348 -2.121 1.00 92.38 81 THR A N 1
ATOM 640 C CA . THR A 1 81 ? -12.214 -7.656 -2.528 1.00 92.38 81 THR A CA 1
ATOM 641 C C . THR A 1 81 ? -12.105 -7.048 -3.925 1.00 92.38 81 THR A C 1
ATOM 643 O O . THR A 1 81 ? -13.095 -6.982 -4.646 1.00 92.38 81 THR A O 1
ATOM 646 N N . ASN A 1 82 ? -10.894 -6.673 -4.343 1.00 93.50 82 ASN A N 1
ATOM 647 C CA . ASN A 1 82 ? -10.609 -6.103 -5.657 1.00 93.50 82 ASN A CA 1
ATOM 648 C C . ASN A 1 82 ? -9.210 -6.499 -6.178 1.00 93.50 82 ASN A C 1
ATOM 650 O O . ASN A 1 82 ? -8.432 -7.197 -5.510 1.00 93.50 82 ASN A O 1
ATOM 654 N N . ASP A 1 83 ? -8.885 -6.055 -7.394 1.00 94.56 83 ASP A N 1
ATOM 655 C CA . ASP A 1 83 ? -7.622 -6.388 -8.064 1.00 94.56 83 ASP A CA 1
ATOM 656 C C . ASP A 1 83 ? -6.391 -5.834 -7.340 1.00 94.56 83 ASP A C 1
ATOM 658 O O . ASP A 1 83 ? -5.361 -6.516 -7.261 1.00 94.56 83 ASP A O 1
ATOM 662 N N . LEU A 1 84 ? -6.491 -4.639 -6.745 1.00 95.62 84 LEU A N 1
ATOM 663 C CA . LEU A 1 84 ? -5.396 -4.079 -5.957 1.00 95.62 84 LEU A CA 1
ATOM 664 C C . LEU A 1 84 ? -5.123 -4.937 -4.724 1.00 95.62 84 LEU A C 1
ATOM 666 O O . LEU A 1 84 ? -3.971 -5.283 -4.463 1.00 95.62 84 LEU A O 1
ATOM 670 N N . HIS A 1 85 ? -6.163 -5.348 -3.999 1.00 97.06 85 HIS A N 1
ATOM 671 C CA . HIS A 1 85 ? -6.014 -6.222 -2.837 1.00 97.06 85 HIS A CA 1
ATOM 672 C C . HIS A 1 85 ? -5.362 -7.546 -3.227 1.00 97.06 85 HIS A C 1
ATOM 674 O O . HIS A 1 85 ? -4.424 -7.992 -2.563 1.00 97.06 85 HIS A O 1
ATOM 680 N N . LYS A 1 86 ? -5.766 -8.145 -4.352 1.00 96.81 86 LYS A N 1
ATOM 681 C CA . LYS A 1 86 ? -5.148 -9.376 -4.870 1.00 96.81 86 LYS A CA 1
ATOM 682 C C . LYS A 1 86 ? -3.649 -9.196 -5.142 1.00 96.81 86 LYS A C 1
ATOM 684 O O . LYS A 1 86 ? -2.841 -10.058 -4.764 1.00 96.81 86 LYS A O 1
ATOM 689 N N . LEU A 1 87 ? -3.266 -8.081 -5.763 1.00 96.00 87 LEU A N 1
ATOM 690 C CA . LEU A 1 87 ? -1.872 -7.755 -6.063 1.00 96.00 87 LEU A CA 1
ATOM 691 C C . LEU A 1 87 ? -1.065 -7.515 -4.778 1.00 96.00 87 LEU A C 1
ATOM 693 O O . LEU A 1 87 ? -0.016 -8.140 -4.582 1.00 96.00 87 LEU A O 1
ATOM 697 N N . ILE A 1 88 ? -1.580 -6.682 -3.872 1.00 97.19 88 ILE A N 1
ATOM 698 C CA . ILE A 1 88 ? -0.942 -6.352 -2.592 1.00 97.19 88 ILE A CA 1
ATOM 699 C C . ILE A 1 88 ? -0.773 -7.595 -1.723 1.00 97.19 88 ILE A C 1
ATOM 701 O O . ILE A 1 88 ? 0.330 -7.846 -1.232 1.00 97.19 88 ILE A O 1
ATOM 705 N N . LYS A 1 89 ? -1.807 -8.433 -1.602 1.00 97.25 89 LYS A N 1
ATOM 706 C CA . LYS A 1 89 ? -1.738 -9.710 -0.882 1.00 97.25 89 LYS A CA 1
ATOM 707 C C . LYS A 1 89 ? -0.618 -10.591 -1.426 1.00 97.25 89 LYS A C 1
ATOM 709 O O . LYS A 1 89 ? 0.184 -11.121 -0.657 1.00 97.25 89 LYS A O 1
ATOM 714 N N . THR A 1 90 ? -0.521 -10.723 -2.747 1.00 96.06 90 THR A N 1
ATOM 715 C CA . THR A 1 90 ? 0.520 -11.540 -3.390 1.00 96.06 90 THR A CA 1
ATOM 716 C C . THR A 1 90 ? 1.922 -11.012 -3.068 1.00 96.06 90 THR A C 1
ATOM 718 O O . THR A 1 90 ? 2.797 -11.778 -2.645 1.00 96.06 90 THR A O 1
ATOM 721 N N . GLY A 1 91 ? 2.134 -9.699 -3.200 1.00 95.12 91 GLY A N 1
ATOM 722 C CA . GLY A 1 91 ? 3.402 -9.049 -2.857 1.00 95.12 91 GLY A CA 1
ATOM 723 C C . GLY A 1 91 ? 3.758 -9.196 -1.375 1.00 95.12 91 GLY A C 1
ATOM 724 O O . GLY A 1 91 ? 4.883 -9.575 -1.033 1.00 95.12 91 GLY A O 1
ATOM 725 N N . PHE A 1 92 ? 2.784 -8.984 -0.493 1.00 96.12 92 PHE A N 1
ATOM 726 C CA . PHE A 1 92 ? 2.932 -9.103 0.954 1.00 96.12 92 PHE A CA 1
ATOM 727 C C . PHE A 1 92 ? 3.311 -10.522 1.390 1.00 96.12 92 PHE A C 1
ATOM 729 O O . PHE A 1 92 ? 4.258 -10.717 2.160 1.00 96.12 92 PHE A O 1
ATOM 736 N N . LEU A 1 93 ? 2.620 -11.538 0.870 1.00 95.00 93 LEU A N 1
ATOM 737 C CA . LEU A 1 93 ? 2.913 -12.938 1.178 1.00 95.00 93 LEU A CA 1
ATOM 738 C C . LEU A 1 93 ? 4.315 -13.332 0.706 1.00 95.00 93 LEU A C 1
ATOM 740 O O . LEU A 1 93 ? 5.020 -14.050 1.423 1.00 95.00 93 LEU A O 1
ATOM 744 N N . LYS A 1 94 ? 4.745 -12.838 -0.461 1.00 94.50 94 LYS A N 1
ATOM 745 C CA . LYS A 1 94 ? 6.108 -13.052 -0.963 1.00 94.50 94 LYS A CA 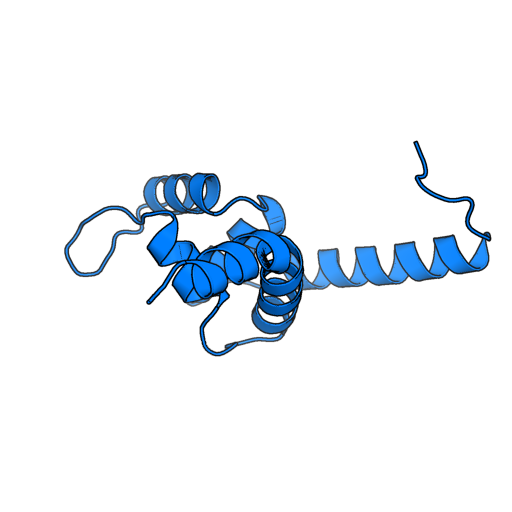1
ATOM 746 C C . LYS A 1 94 ? 7.147 -12.393 -0.051 1.00 94.50 94 LYS A C 1
ATOM 748 O O . LYS A 1 94 ? 8.106 -13.059 0.332 1.00 94.50 94 LYS A O 1
ATOM 753 N N . LYS A 1 95 ? 6.925 -11.135 0.351 1.00 91.81 95 LYS A N 1
ATOM 754 C CA . LYS A 1 95 ? 7.800 -10.371 1.263 1.00 91.81 95 LYS A CA 1
ATOM 755 C C . LYS A 1 95 ? 7.956 -11.056 2.626 1.00 91.81 95 LYS A C 1
ATOM 757 O O . LYS A 1 95 ? 9.063 -11.172 3.136 1.00 91.81 95 LYS A O 1
ATOM 762 N N . THR A 1 96 ? 6.861 -11.554 3.198 1.00 91.44 96 THR A N 1
ATOM 763 C CA . THR A 1 96 ? 6.827 -12.131 4.558 1.00 91.44 96 THR A CA 1
ATOM 764 C C . THR A 1 96 ? 7.132 -13.630 4.619 1.00 91.44 96 THR A C 1
ATOM 766 O O . THR A 1 96 ? 7.145 -14.216 5.703 1.00 91.44 96 THR A O 1
ATOM 769 N N . ARG A 1 97 ? 7.383 -14.283 3.476 1.00 89.12 97 ARG A N 1
ATOM 770 C CA . ARG A 1 97 ? 7.601 -15.739 3.387 1.00 89.12 97 ARG A CA 1
ATOM 771 C C . ARG A 1 97 ? 8.709 -16.239 4.318 1.00 89.12 97 ARG A C 1
ATOM 773 O O . ARG A 1 97 ? 8.546 -17.282 4.942 1.00 89.12 97 ARG A O 1
ATOM 780 N N . HIS A 1 98 ? 9.824 -15.514 4.400 1.00 85.75 98 HIS A N 1
ATOM 781 C CA . HIS A 1 98 ? 10.980 -15.913 5.210 1.00 85.75 98 HIS A CA 1
ATOM 782 C C . HIS A 1 98 ? 10.649 -15.948 6.705 1.00 85.75 98 HIS A C 1
ATOM 784 O O . HIS A 1 98 ? 10.998 -16.906 7.389 1.00 85.75 98 HIS A O 1
ATOM 790 N N . THR A 1 99 ? 9.913 -14.949 7.191 1.00 82.69 99 THR A N 1
ATOM 791 C CA . THR A 1 99 ? 9.495 -14.863 8.593 1.00 82.69 99 THR A CA 1
ATOM 792 C C . THR A 1 99 ? 8.478 -15.948 8.945 1.00 82.69 99 THR A C 1
ATOM 794 O O . THR A 1 99 ? 8.610 -16.593 9.980 1.00 82.69 99 THR A O 1
ATOM 797 N N . ARG A 1 100 ? 7.505 -16.215 8.061 1.00 78.69 100 ARG A N 1
ATOM 798 C CA . ARG A 1 100 ? 6.451 -17.220 8.307 1.00 78.69 100 ARG A CA 1
ATOM 799 C C . ARG A 1 100 ? 6.992 -18.649 8.405 1.00 78.69 100 ARG A C 1
ATOM 801 O O . ARG A 1 100 ? 6.631 -19.367 9.326 1.00 78.69 100 ARG A O 1
ATOM 808 N N . ARG A 1 101 ? 7.938 -19.020 7.535 1.00 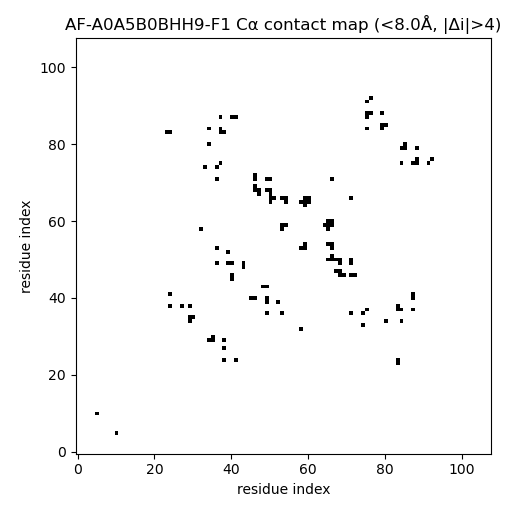76.50 101 ARG A N 1
ATOM 809 C CA . ARG A 1 101 ? 8.609 -20.336 7.579 1.00 76.50 101 ARG A CA 1
ATOM 810 C C . ARG A 1 101 ? 9.393 -20.579 8.863 1.00 76.50 101 ARG A C 1
ATOM 812 O O . ARG A 1 101 ? 9.552 -21.721 9.275 1.00 76.50 101 ARG A O 1
ATOM 819 N N . LYS A 1 102 ? 9.935 -19.517 9.467 1.00 70.75 102 LYS A N 1
ATOM 820 C CA . LYS A 1 102 ? 10.650 -19.630 10.737 1.00 70.75 102 LYS A CA 1
ATOM 821 C C . LYS A 1 102 ? 9.676 -20.015 11.850 1.00 70.75 102 LYS A C 1
ATOM 823 O O . LYS A 1 102 ? 9.991 -20.917 12.603 1.00 70.75 102 LYS A O 1
ATOM 828 N N . ILE A 1 103 ? 8.502 -19.385 11.907 1.00 71.38 103 ILE A N 1
ATOM 829 C CA . ILE A 1 103 ? 7.486 -19.639 12.941 1.00 71.38 103 ILE A CA 1
ATOM 830 C C . ILE A 1 103 ? 6.966 -21.082 12.864 1.00 71.38 103 ILE A C 1
ATOM 832 O O . ILE A 1 103 ? 6.988 -21.770 13.876 1.00 71.38 103 ILE A O 1
ATOM 836 N N . GLU A 1 104 ? 6.619 -21.577 11.669 1.00 66.94 104 GLU A N 1
ATOM 837 C CA . GLU A 1 104 ? 6.175 -22.974 11.472 1.00 66.94 104 GLU A CA 1
ATOM 838 C C . GLU A 1 104 ? 7.195 -24.007 11.974 1.00 66.94 104 GLU A C 1
ATOM 840 O O . GLU A 1 104 ? 6.814 -25.059 12.467 1.00 66.94 104 GLU A O 1
ATOM 845 N N . LYS A 1 105 ? 8.498 -23.708 11.888 1.00 64.88 105 LYS A N 1
ATOM 846 C CA . LYS A 1 105 ? 9.560 -24.616 12.346 1.00 64.88 105 LYS A CA 1
ATOM 847 C C . LYS A 1 105 ? 9.662 -24.717 13.879 1.00 64.88 105 LYS A C 1
ATOM 849 O O . LYS A 1 105 ? 10.299 -25.644 14.368 1.00 64.88 105 LYS A O 1
ATOM 854 N N . TYR A 1 106 ? 9.099 -23.765 14.625 1.00 66.38 106 TYR A N 1
ATOM 855 C CA . TYR A 1 106 ? 9.211 -23.694 16.090 1.00 66.38 106 TYR A CA 1
ATOM 856 C C . TYR A 1 106 ? 7.872 -23.861 16.828 1.00 66.38 106 TYR A C 1
ATOM 858 O O . TYR A 1 106 ? 7.866 -23.832 18.057 1.00 66.38 106 TYR A O 1
ATOM 866 N N . SER A 1 107 ? 6.758 -24.042 16.116 1.00 59.78 107 SER A N 1
ATOM 867 C CA . SER A 1 107 ? 5.485 -24.463 16.711 1.00 59.78 107 SER A CA 1
ATOM 868 C C . SER A 1 107 ? 5.468 -25.991 16.817 1.00 59.78 107 SER A C 1
ATOM 870 O O . SER A 1 107 ? 5.418 -26.663 15.790 1.00 59.78 107 SER A O 1
ATOM 872 N N . TRP A 1 108 ? 5.570 -26.510 18.045 1.00 51.41 108 TRP A N 1
ATOM 873 C CA . TRP A 1 108 ? 5.382 -27.927 18.383 1.00 51.41 108 TRP A CA 1
ATOM 874 C C . TRP A 1 108 ? 3.900 -28.258 18.529 1.00 51.41 108 TRP A C 1
ATOM 876 O O . TRP A 1 108 ? 3.186 -27.422 19.131 1.00 51.41 108 TRP A O 1
#

Nearest PDB structures (foldseek):
  5m4r-assembly3_C-2  TM=2.095E-01  e=1.389E+00  Homo sapiens
  8tnm-assembly1_A  TM=2.536E-01  e=5.041E+00  synthetic construct

Radius of gyration: 16.44 Å; Cα contacts (8 Å, |Δi|>4): 69; chains: 1; bounding box: 38×37×44 Å

pLDDT: mean 91.56, std 9.9, range [49.56, 97.94]

Solvent-accessible surface area (backbone atoms only — not comparable to full-atom values): 6394 Å² total; per-residue (Å²): 129,80,92,62,94,72,54,73,68,56,50,54,52,49,51,53,52,52,50,52,50,52,51,54,59,69,70,58,76,63,89,46,70,67,48,41,52,50,50,46,33,71,76,66,74,38,47,58,62,37,20,51,50,44,36,74,72,69,48,56,44,98,88,68,44,72,53,45,41,66,55,49,50,49,62,50,68,43,85,63,86,48,71,65,39,48,52,50,29,53,53,49,52,62,72,44,43,70,63,52,57,53,52,62,74,72,63,130

Sequence (108 aa):
MMKNLKTVDQARKEIKILQGFINLVESIQPQTLEEQIIKEYAYIGSVEKVAIKVSELGYLKSDGQPFEKEDISNIIKGKPTNDLHKLIKTGFLKKTRHTRRKIEKYSW

Secondary structure (DSSP, 8-state):
--SS---HHHHHHHHHHHHHHHHHHHH----SHHHHHHHHHHHH--HHHHHHHHHHTT---TTSPPP-HHHHHHHHHS---SHHHHHHHHHHHHHHHHHHHHHHTT--

Foldseek 3Di:
DPPDDDDPVRVVVVVVVVVVLVCVLVVDDDPDLLNVLLSLCSVPVALA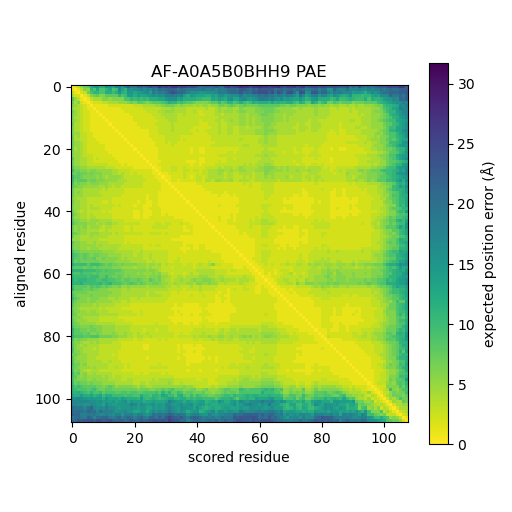VSQVVSVVVVDDPPVRHGDHSVNSVPSLCDDDPDPSSVVSNVVSCVVCVVVVVVVVVPDD